Protein AF-A0A9P7EK29-F1 (afdb_monomer_lite)

Structure (mmCIF, N/CA/C/O backbone):
data_AF-A0A9P7EK29-F1
#
_entry.id   AF-A0A9P7EK29-F1
#
loop_
_atom_site.group_PDB
_atom_site.id
_atom_site.type_symbol
_atom_site.label_atom_id
_atom_site.label_alt_id
_atom_site.label_comp_id
_atom_site.label_asym_id
_atom_site.label_entity_id
_atom_site.label_seq_id
_atom_site.pdbx_PDB_ins_code
_atom_site.Cartn_x
_atom_site.Cartn_y
_atom_site.Cartn_z
_atom_site.occupancy
_atom_site.B_iso_or_equiv
_atom_site.auth_seq_id
_atom_site.auth_comp_id
_atom_site.auth_asym_id
_atom_site.auth_atom_id
_atom_site.pdbx_PDB_model_num
ATOM 1 N N . MET A 1 1 ? 14.711 21.650 -7.356 1.00 30.17 1 MET A N 1
ATOM 2 C CA . MET A 1 1 ? 13.418 21.129 -6.857 1.00 30.17 1 MET A CA 1
ATOM 3 C C . MET A 1 1 ? 13.188 19.731 -7.437 1.00 30.17 1 MET A C 1
ATOM 5 O O . MET A 1 1 ? 12.347 19.548 -8.303 1.00 30.17 1 MET A O 1
ATOM 9 N N . SER A 1 2 ? 13.983 18.740 -7.023 1.00 35.03 2 SER A N 1
ATOM 10 C CA . SER A 1 2 ? 13.909 17.362 -7.529 1.00 35.03 2 SER A CA 1
ATOM 11 C C . SER A 1 2 ? 13.158 16.483 -6.528 1.00 35.03 2 SER A C 1
ATOM 13 O O . SER A 1 2 ? 13.750 15.747 -5.744 1.00 35.03 2 SER A O 1
ATOM 15 N N . LYS A 1 3 ? 11.821 16.555 -6.537 1.00 47.59 3 LYS A N 1
ATOM 16 C CA . LYS A 1 3 ? 11.000 15.498 -5.932 1.00 47.59 3 LYS A CA 1
ATOM 17 C C . LYS A 1 3 ? 11.162 14.262 -6.822 1.00 47.59 3 LYS A C 1
ATOM 19 O O . LYS A 1 3 ? 10.427 14.113 -7.792 1.00 47.59 3 LYS A O 1
ATOM 24 N N . GLN A 1 4 ? 12.160 13.420 -6.548 1.00 52.75 4 GLN A N 1
ATOM 25 C CA . GLN A 1 4 ? 12.254 12.079 -7.134 1.00 52.75 4 GLN A CA 1
ATOM 26 C C . GLN A 1 4 ? 11.067 11.258 -6.611 1.00 52.75 4 GLN A C 1
ATOM 28 O O . GLN A 1 4 ? 11.141 10.563 -5.602 1.00 52.75 4 GLN A O 1
ATOM 33 N N . LEU A 1 5 ? 9.922 11.423 -7.265 1.00 54.75 5 LEU A N 1
ATOM 34 C CA . LEU A 1 5 ? 8.682 10.745 -6.938 1.00 54.75 5 LEU A CA 1
ATOM 35 C C . LEU A 1 5 ? 8.730 9.362 -7.593 1.00 54.75 5 LEU A C 1
ATOM 37 O O . LEU A 1 5 ? 8.378 9.197 -8.759 1.00 54.75 5 LEU A O 1
ATOM 41 N N . THR A 1 6 ? 9.215 8.352 -6.873 1.00 69.81 6 THR A N 1
ATOM 42 C CA . THR A 1 6 ? 9.016 6.973 -7.328 1.00 69.81 6 THR A CA 1
ATOM 43 C C . THR A 1 6 ? 7.530 6.630 -7.205 1.00 69.81 6 THR A C 1
ATOM 45 O O . THR A 1 6 ? 6.884 6.960 -6.209 1.00 69.81 6 THR A O 1
ATOM 48 N N . LEU A 1 7 ? 6.976 5.943 -8.212 1.00 72.19 7 LEU A N 1
ATOM 49 C CA . LEU A 1 7 ? 5.561 5.534 -8.244 1.00 72.19 7 LEU A CA 1
ATOM 50 C C . LEU A 1 7 ? 5.129 4.798 -6.959 1.00 72.19 7 LEU A C 1
ATOM 52 O O . LEU A 1 7 ? 3.979 4.883 -6.538 1.00 72.19 7 LEU A O 1
ATOM 56 N N . TYR A 1 8 ? 6.061 4.073 -6.338 1.00 77.44 8 TYR A N 1
ATOM 57 C CA . TYR A 1 8 ? 5.842 3.321 -5.105 1.00 77.44 8 TYR A CA 1
ATOM 58 C C . TYR A 1 8 ? 5.705 4.222 -3.875 1.00 77.44 8 TYR A C 1
ATOM 60 O O . TYR A 1 8 ? 4.784 4.033 -3.084 1.00 77.44 8 TYR A O 1
ATOM 68 N N . LEU A 1 9 ? 6.570 5.233 -3.738 1.00 81.69 9 LEU A N 1
ATOM 69 C CA . LEU A 1 9 ? 6.499 6.188 -2.631 1.00 81.69 9 LEU A CA 1
ATOM 70 C C . LEU A 1 9 ? 5.197 6.992 -2.682 1.00 81.69 9 LEU A C 1
ATOM 72 O O . LEU A 1 9 ? 4.578 7.238 -1.650 1.00 81.69 9 LEU A O 1
ATOM 76 N N . HIS A 1 10 ? 4.758 7.352 -3.889 1.00 86.12 10 HIS A N 1
ATOM 77 C CA . HIS A 1 10 ? 3.555 8.153 -4.070 1.00 86.12 10 HIS A CA 1
ATOM 78 C C . HIS A 1 10 ? 2.296 7.471 -3.518 1.00 86.12 10 HIS A C 1
ATOM 80 O O . HIS A 1 10 ? 1.472 8.127 -2.892 1.00 86.12 10 HIS A O 1
ATOM 86 N N . LYS A 1 11 ? 2.172 6.148 -3.678 1.00 88.38 11 LYS A N 1
ATOM 87 C CA . LYS A 1 11 ? 1.030 5.389 -3.144 1.00 88.38 11 LYS A CA 1
ATOM 88 C C . LYS A 1 11 ? 0.955 5.440 -1.619 1.00 88.38 11 LYS A C 1
ATOM 90 O O . LYS A 1 11 ? -0.120 5.648 -1.073 1.00 88.38 11 LYS A O 1
ATOM 95 N N . VAL A 1 12 ? 2.095 5.289 -0.946 1.00 90.25 12 VAL A N 1
ATOM 96 C CA . VAL A 1 12 ? 2.168 5.374 0.521 1.00 90.25 12 VAL A CA 1
ATOM 97 C C . VAL A 1 12 ? 1.872 6.796 0.992 1.00 90.25 12 VAL A C 1
ATOM 99 O O . VAL A 1 12 ? 1.115 6.981 1.937 1.00 90.25 12 VAL A O 1
ATOM 102 N N . GLN A 1 13 ? 2.418 7.807 0.309 1.00 90.44 13 GLN A N 1
ATOM 103 C CA . GLN A 1 13 ? 2.139 9.209 0.628 1.00 90.44 13 GLN A CA 1
ATOM 104 C C . GLN A 1 13 ? 0.653 9.543 0.505 1.00 90.44 13 GLN A C 1
ATOM 106 O O . GLN A 1 13 ? 0.118 10.199 1.389 1.00 90.44 13 GLN A O 1
ATOM 111 N N . LEU A 1 14 ? -0.010 9.077 -0.557 1.00 91.50 14 LEU A N 1
ATOM 112 C CA . LEU A 1 14 ? -1.449 9.265 -0.723 1.00 91.50 14 LEU A CA 1
ATOM 113 C C . LEU A 1 14 ? -2.229 8.608 0.416 1.00 91.50 14 LEU A C 1
ATOM 115 O O . LEU A 1 14 ? -3.045 9.276 1.030 1.00 91.50 14 LEU A O 1
ATOM 119 N N . ALA A 1 15 ? -1.931 7.353 0.760 1.00 92.44 15 ALA A N 1
ATOM 120 C CA . ALA A 1 15 ? -2.623 6.672 1.855 1.00 92.44 15 ALA A CA 1
ATOM 121 C C . ALA A 1 15 ? -2.450 7.386 3.207 1.00 92.44 15 ALA A C 1
ATOM 123 O O . ALA A 1 15 ? -3.406 7.512 3.962 1.00 92.44 15 ALA A O 1
ATOM 124 N N . LEU A 1 16 ? -1.251 7.901 3.496 1.00 93.25 16 LEU A N 1
ATOM 125 C CA . LEU A 1 16 ? -0.998 8.698 4.701 1.00 93.25 16 LEU A CA 1
ATOM 126 C C . LEU A 1 16 ? -1.795 10.009 4.709 1.00 93.25 16 LEU A C 1
ATOM 128 O O . LEU A 1 16 ? -2.278 10.419 5.760 1.00 93.25 16 LEU A O 1
ATOM 132 N N . ILE A 1 17 ? -1.930 10.662 3.551 1.00 93.00 17 ILE A N 1
ATOM 133 C CA . ILE A 1 17 ? -2.719 11.891 3.407 1.00 93.00 17 ILE A CA 1
ATOM 134 C C . ILE A 1 17 ? -4.213 11.598 3.598 1.00 93.00 17 ILE A C 1
ATOM 136 O O . ILE A 1 17 ? -4.850 12.282 4.391 1.00 93.00 17 ILE A O 1
ATOM 140 N N . GLU A 1 18 ? -4.750 10.575 2.929 1.00 92.94 18 GLU A N 1
ATOM 141 C CA . GLU A 1 18 ? -6.161 10.164 3.044 1.00 92.94 18 GLU A CA 1
ATOM 142 C C . GLU A 1 18 ? -6.510 9.725 4.474 1.00 92.94 18 GLU A C 1
ATOM 144 O O . GLU A 1 18 ? -7.561 10.079 5.000 1.00 92.94 18 GLU A O 1
ATOM 149 N N . ALA A 1 19 ? -5.591 9.039 5.161 1.00 93.81 19 ALA A N 1
ATOM 150 C CA . ALA A 1 19 ? -5.761 8.665 6.565 1.00 93.81 19 ALA A CA 1
ATOM 151 C C . ALA A 1 19 ? -5.554 9.814 7.561 1.00 93.81 19 ALA A C 1
ATOM 153 O O . ALA A 1 19 ? -5.660 9.594 8.768 1.00 93.81 19 ALA A O 1
ATOM 154 N N . ASN A 1 20 ? -5.227 11.022 7.087 1.00 92.38 20 ASN A N 1
ATOM 155 C CA . ASN A 1 20 ? -4.839 12.161 7.919 1.00 92.38 20 ASN A CA 1
ATOM 156 C C . ASN A 1 20 ? -3.740 11.797 8.944 1.00 92.38 20 ASN A C 1
ATOM 158 O O . ASN A 1 20 ? -3.720 12.268 10.084 1.00 92.38 20 ASN A O 1
ATOM 162 N N . ALA A 1 21 ? -2.831 10.909 8.540 1.00 91.12 21 ALA A N 1
ATOM 163 C CA . ALA A 1 21 ? -1.782 10.374 9.387 1.00 91.12 21 ALA A CA 1
ATOM 164 C C . ALA A 1 21 ? -0.601 11.359 9.452 1.00 91.12 21 ALA A C 1
ATOM 166 O O . ALA A 1 21 ? -0.096 11.785 8.408 1.00 91.12 21 ALA A O 1
ATOM 167 N N . PRO A 1 22 ? -0.092 11.709 10.647 1.00 89.00 22 PRO A N 1
ATOM 168 C CA . PRO A 1 22 ? 1.114 12.516 10.752 1.00 89.00 22 PRO A CA 1
ATOM 169 C C . PRO A 1 22 ? 2.320 11.705 10.268 1.00 89.00 22 PRO A C 1
ATOM 171 O O . PRO A 1 22 ? 2.622 10.637 10.799 1.00 89.00 22 PRO A O 1
ATOM 174 N N . TYR A 1 23 ? 3.048 12.221 9.278 1.00 87.62 23 TYR A N 1
ATOM 175 C CA . TYR A 1 23 ? 4.253 11.572 8.764 1.00 87.62 23 TYR A CA 1
ATOM 176 C C . TYR A 1 23 ? 5.374 12.572 8.492 1.00 87.62 23 TYR A C 1
ATOM 178 O O . TYR A 1 23 ? 5.148 13.755 8.235 1.00 87.62 23 TYR A O 1
ATOM 186 N N . ARG A 1 24 ? 6.613 12.071 8.510 1.00 84.19 24 ARG A N 1
ATOM 187 C CA . ARG A 1 24 ? 7.803 12.823 8.109 1.00 84.19 24 ARG A CA 1
ATOM 188 C C . ARG A 1 24 ? 8.472 12.123 6.932 1.00 84.19 24 ARG A C 1
ATOM 190 O O . ARG A 1 24 ? 8.912 10.984 7.046 1.00 84.19 24 ARG A O 1
ATOM 197 N N . GLY A 1 25 ? 8.528 12.808 5.793 1.00 79.19 25 GLY A N 1
ATOM 198 C CA . GLY A 1 25 ? 9.202 12.314 4.596 1.00 79.19 25 GLY A CA 1
ATOM 199 C C . GLY A 1 25 ? 10.670 12.727 4.568 1.00 79.19 25 GLY A C 1
ATOM 200 O O . GLY A 1 25 ? 10.975 13.908 4.716 1.00 79.19 25 GLY A O 1
ATOM 201 N N . TYR A 1 26 ? 11.560 11.770 4.313 1.00 79.06 26 TYR A N 1
ATOM 202 C CA . TYR A 1 26 ? 12.980 12.024 4.081 1.00 79.06 26 TYR A CA 1
ATOM 203 C C . TYR A 1 26 ? 13.314 11.702 2.619 1.00 79.06 26 TYR A C 1
ATOM 205 O O . TYR A 1 26 ? 13.181 10.545 2.210 1.00 79.06 26 TYR A O 1
ATOM 213 N N . PRO A 1 27 ? 13.693 12.696 1.798 1.00 71.69 27 PRO A N 1
ATOM 214 C CA . PRO A 1 27 ? 14.073 12.444 0.418 1.00 71.69 27 PRO A CA 1
ATOM 215 C C . PRO A 1 27 ? 15.410 11.701 0.383 1.00 71.69 27 PRO A C 1
ATOM 217 O O . PRO A 1 27 ? 16.402 12.156 0.947 1.00 71.69 27 PRO A O 1
ATOM 220 N N . ILE A 1 28 ? 15.435 10.559 -0.297 1.00 71.88 28 ILE A N 1
ATOM 221 C CA . ILE A 1 28 ? 16.651 9.779 -0.522 1.00 71.88 28 ILE A CA 1
ATOM 222 C C . ILE A 1 28 ? 17.008 9.912 -1.997 1.00 71.88 28 ILE A C 1
ATOM 224 O O . ILE A 1 28 ? 16.202 9.558 -2.856 1.00 71.88 28 ILE A O 1
ATOM 228 N N . ASP A 1 29 ? 18.213 10.398 -2.286 1.00 69.81 29 ASP A N 1
ATOM 229 C CA . ASP A 1 29 ? 18.754 10.361 -3.642 1.00 69.81 29 ASP A CA 1
ATOM 230 C C . ASP A 1 29 ? 19.221 8.937 -3.967 1.00 69.81 29 ASP A C 1
ATOM 232 O O . ASP A 1 29 ? 20.176 8.419 -3.379 1.00 69.81 29 ASP A O 1
ATOM 236 N N . LEU A 1 30 ? 18.507 8.291 -4.887 1.00 64.56 30 LEU A N 1
ATOM 237 C CA . LEU A 1 30 ? 18.776 6.914 -5.300 1.00 64.56 30 LEU A CA 1
ATOM 238 C C . LEU A 1 30 ? 19.910 6.813 -6.327 1.00 64.56 30 LEU A C 1
ATOM 240 O O . LEU A 1 30 ? 20.485 5.738 -6.484 1.00 64.56 30 LEU A O 1
ATOM 244 N N . VAL A 1 31 ? 20.242 7.908 -7.019 1.00 64.69 31 VAL A N 1
ATOM 245 C CA . VAL A 1 31 ? 21.271 7.914 -8.071 1.00 64.69 31 VAL A CA 1
ATOM 246 C C . VAL A 1 31 ? 22.658 7.851 -7.444 1.00 64.69 31 VAL A C 1
ATOM 248 O O . VAL A 1 31 ? 23.506 7.084 -7.889 1.00 64.69 31 VAL A O 1
ATOM 251 N N . ASN A 1 32 ? 22.864 8.603 -6.365 1.00 61.91 32 ASN A N 1
ATOM 252 C CA . ASN A 1 32 ? 24.152 8.673 -5.682 1.00 61.91 32 ASN A CA 1
ATOM 253 C C . ASN A 1 32 ? 24.434 7.445 -4.786 1.00 61.91 32 ASN A C 1
ATOM 255 O O . ASN A 1 32 ? 25.579 7.163 -4.453 1.00 61.91 32 ASN A O 1
ATOM 259 N N . ARG A 1 33 ? 23.399 6.689 -4.384 1.00 57.91 33 ARG A N 1
ATOM 260 C CA . ARG A 1 33 ? 23.538 5.587 -3.409 1.00 57.91 33 ARG A CA 1
ATOM 261 C C . ARG A 1 33 ? 23.774 4.198 -4.008 1.00 57.91 33 ARG A C 1
ATOM 263 O O . ARG A 1 33 ? 24.100 3.291 -3.251 1.00 57.91 33 ARG A O 1
ATOM 270 N N . GLY A 1 34 ? 23.639 4.030 -5.326 1.00 47.78 34 GLY A N 1
ATOM 271 C CA . GLY A 1 34 ? 23.692 2.717 -5.978 1.00 47.78 34 GLY A CA 1
ATOM 272 C C . GLY A 1 34 ? 22.517 1.808 -5.575 1.00 47.78 34 GLY A C 1
ATOM 273 O O . GLY A 1 34 ? 22.083 1.757 -4.426 1.00 47.78 34 GLY A O 1
ATOM 274 N N . LEU A 1 35 ? 21.946 1.076 -6.530 1.00 51.91 35 LEU A N 1
ATOM 275 C CA . LEU A 1 35 ? 20.936 0.050 -6.241 1.00 51.91 35 LEU A CA 1
ATOM 276 C C . LEU A 1 35 ? 21.642 -1.263 -5.843 1.00 51.91 35 LEU A C 1
ATOM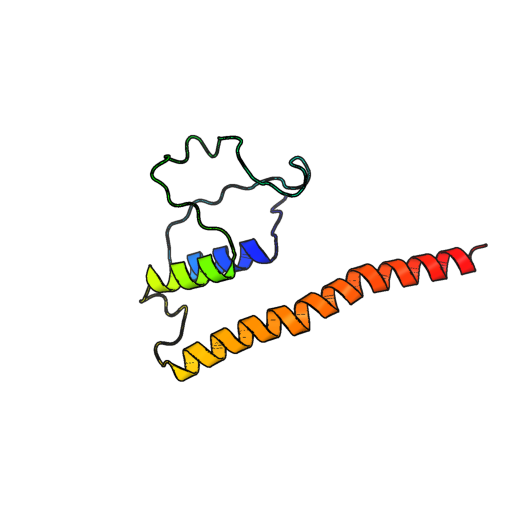 278 O O . LEU A 1 35 ? 22.621 -1.612 -6.501 1.00 51.91 35 LEU A O 1
ATOM 282 N N . PRO A 1 36 ? 21.153 -2.048 -4.860 1.00 50.22 36 PRO A N 1
ATOM 283 C CA . PRO A 1 36 ? 20.001 -1.829 -3.990 1.00 50.22 36 PRO A CA 1
ATOM 284 C C . PRO A 1 36 ? 20.448 -1.314 -2.612 1.00 50.22 36 PRO A C 1
ATOM 286 O O . PRO A 1 36 ? 21.377 -1.856 -2.018 1.00 50.22 36 PRO A O 1
ATOM 289 N N . ALA A 1 37 ? 19.751 -0.320 -2.059 1.00 55.22 37 ALA A N 1
ATOM 290 C CA . ALA A 1 37 ? 19.981 0.176 -0.702 1.00 55.22 37 ALA A CA 1
ATOM 291 C C . ALA A 1 37 ? 19.625 -0.894 0.359 1.00 55.22 37 ALA A C 1
ATOM 293 O O . ALA A 1 37 ? 18.596 -0.818 1.024 1.00 55.22 37 ALA A O 1
ATOM 294 N N . LYS A 1 38 ? 20.478 -1.911 0.522 1.00 47.19 38 LYS A N 1
ATOM 295 C CA . LYS A 1 38 ? 20.403 -2.958 1.553 1.00 47.19 38 LYS A CA 1
ATOM 296 C C . LYS A 1 38 ? 21.061 -2.496 2.866 1.00 47.19 38 LYS A C 1
ATOM 298 O O . LYS A 1 38 ? 21.778 -3.259 3.491 1.00 47.19 38 LYS A O 1
ATOM 303 N N . GLY A 1 39 ? 20.793 -1.251 3.275 1.00 46.84 39 GLY A N 1
ATOM 304 C CA . GLY A 1 39 ? 21.189 -0.646 4.561 1.00 46.84 39 GLY A CA 1
ATOM 305 C C . GLY A 1 39 ? 22.689 -0.685 4.928 1.00 46.84 39 GLY A C 1
ATOM 306 O O . GLY A 1 39 ? 23.509 -1.231 4.203 1.00 46.84 39 GLY A O 1
ATOM 307 N N . PRO A 1 40 ? 23.061 -0.146 6.099 1.00 54.56 40 PRO A N 1
ATOM 308 C CA . PRO A 1 40 ? 22.690 1.153 6.639 1.00 54.56 40 PRO A CA 1
ATOM 309 C C . PRO A 1 40 ? 23.729 2.226 6.239 1.00 54.56 40 PRO A C 1
ATOM 311 O O . PRO A 1 40 ? 24.914 1.959 6.104 1.00 54.56 40 PRO A O 1
ATOM 314 N N . SER A 1 41 ? 23.311 3.483 6.169 1.00 45.69 41 SER A N 1
ATOM 315 C CA . SER A 1 41 ? 24.133 4.549 6.743 1.00 45.69 41 SER A CA 1
ATOM 316 C C . SER A 1 41 ? 23.134 5.437 7.438 1.00 45.69 41 SER A C 1
ATOM 318 O O . SER A 1 41 ? 22.372 6.138 6.768 1.00 45.69 41 SER A O 1
ATOM 320 N N . ILE A 1 42 ? 23.065 5.256 8.758 1.00 51.69 42 ILE A N 1
ATOM 321 C CA . ILE A 1 42 ? 22.405 6.165 9.698 1.00 51.69 42 ILE A CA 1
ATOM 322 C C . ILE A 1 42 ? 22.836 7.564 9.258 1.00 51.69 42 ILE A C 1
ATOM 324 O O . ILE A 1 42 ? 24.024 7.800 9.045 1.00 51.69 42 ILE A O 1
ATOM 328 N N . ASP A 1 43 ? 21.899 8.316 8.691 1.00 49.91 43 ASP A N 1
ATOM 329 C CA . ASP A 1 43 ? 21.222 9.398 9.386 1.00 49.91 43 ASP A CA 1
ATOM 330 C C . ASP A 1 43 ? 19.966 9.832 8.568 1.00 49.91 43 ASP A C 1
ATOM 332 O O . ASP A 1 43 ? 20.077 10.280 7.419 1.00 49.91 43 ASP A O 1
ATOM 336 N N . PRO A 1 44 ? 18.762 9.482 9.070 1.00 57.81 44 PRO A N 1
ATOM 337 C CA . PRO A 1 44 ? 17.600 10.374 9.252 1.00 57.81 44 PRO A CA 1
ATOM 338 C C . PRO A 1 44 ? 17.470 10.781 10.744 1.00 57.81 44 PRO A C 1
ATOM 340 O O . PRO A 1 44 ? 16.465 10.542 11.415 1.00 57.81 44 PRO A O 1
ATOM 343 N N . GLU A 1 45 ? 18.585 11.351 11.190 1.00 51.78 45 GLU A N 1
ATOM 344 C CA . GLU A 1 45 ? 19.265 11.680 12.456 1.00 51.78 45 GLU A CA 1
ATOM 345 C C . GLU A 1 45 ? 19.541 10.595 13.495 1.00 51.78 45 GLU A C 1
ATOM 347 O O . GLU A 1 45 ? 20.704 10.349 13.795 1.00 51.78 45 GLU A O 1
ATOM 352 N N . ASP A 1 46 ? 18.565 9.834 13.967 1.00 56.69 46 ASP A N 1
ATOM 353 C CA . ASP A 1 46 ? 18.879 8.596 14.698 1.00 56.69 46 ASP A CA 1
ATOM 354 C C . ASP A 1 46 ? 17.611 7.747 14.765 1.00 56.69 46 ASP A C 1
ATOM 356 O O . ASP A 1 46 ? 16.803 7.901 15.689 1.00 56.69 46 ASP A O 1
ATOM 360 N N . PRO A 1 47 ? 17.319 6.924 13.739 1.00 61.41 47 PRO A N 1
ATOM 361 C CA . PRO A 1 47 ? 16.150 6.070 13.790 1.00 61.41 47 PRO A CA 1
ATOM 362 C C . PRO A 1 47 ? 16.365 5.081 14.932 1.00 61.41 47 PRO A C 1
ATOM 364 O O . PRO A 1 47 ? 17.118 4.118 14.782 1.00 61.41 47 PRO A O 1
ATOM 367 N N . SER A 1 48 ? 15.706 5.348 16.066 1.00 57.12 48 SER A N 1
ATOM 368 C CA . SER A 1 48 ? 15.776 4.533 17.277 1.00 57.12 48 SER A CA 1
ATOM 369 C C . SER A 1 48 ? 15.775 3.053 16.908 1.00 57.12 48 SER A C 1
ATOM 371 O O . SER A 1 48 ? 14.936 2.606 16.119 1.00 57.12 48 SER A O 1
ATOM 373 N N . SER A 1 49 ? 16.693 2.278 17.484 1.00 62.50 49 SER A N 1
ATOM 374 C CA . SER A 1 49 ? 16.748 0.820 17.308 1.00 62.50 49 SER A CA 1
ATOM 375 C C . SER A 1 49 ? 15.450 0.116 17.728 1.00 62.50 49 SER A C 1
ATOM 377 O O . SER A 1 49 ? 15.230 -1.032 17.354 1.00 62.50 49 SER A O 1
ATOM 379 N N . LEU A 1 50 ? 14.575 0.822 18.452 1.00 63.75 50 LEU A N 1
ATOM 380 C CA . LEU A 1 50 ? 13.235 0.392 18.841 1.00 63.75 50 LEU A CA 1
ATOM 381 C C . LEU A 1 50 ? 12.189 0.552 17.722 1.00 63.75 50 LEU A C 1
ATOM 383 O O . LEU A 1 50 ? 11.082 0.035 17.848 1.00 63.75 50 LEU A O 1
ATOM 387 N N . SER A 1 51 ? 12.502 1.265 16.635 1.00 74.50 51 SER A N 1
ATOM 388 C CA . SER A 1 51 ? 11.578 1.462 15.513 1.00 74.50 51 SER A CA 1
ATOM 389 C C . SER A 1 51 ? 11.514 0.227 14.608 1.00 74.50 51 SER A C 1
ATOM 391 O O . SER A 1 51 ? 12.528 -0.265 14.104 1.00 74.50 51 SER A O 1
ATOM 393 N N . ALA A 1 52 ? 10.298 -0.268 14.367 1.00 81.81 52 ALA A N 1
ATOM 394 C CA . ALA A 1 52 ? 10.065 -1.347 13.415 1.00 81.81 52 ALA A CA 1
ATOM 395 C C . ALA A 1 52 ? 10.275 -0.836 11.980 1.00 81.81 52 ALA A C 1
ATOM 397 O O . ALA A 1 52 ? 9.609 0.098 11.531 1.00 81.81 52 ALA A O 1
ATOM 398 N N . LYS A 1 53 ? 11.204 -1.456 11.245 1.00 83.44 53 LYS A N 1
ATOM 399 C CA . LYS A 1 53 ? 11.480 -1.126 9.840 1.00 83.44 53 LYS A CA 1
ATOM 400 C C . LYS A 1 53 ? 10.606 -1.989 8.940 1.00 83.44 53 LYS A C 1
ATOM 402 O O . LYS A 1 53 ? 10.822 -3.194 8.849 1.00 83.44 53 LYS A O 1
ATOM 407 N N . ILE A 1 54 ? 9.645 -1.364 8.268 1.00 83.19 54 ILE A N 1
ATOM 408 C CA . ILE A 1 54 ? 8.742 -2.037 7.331 1.00 83.19 54 ILE A CA 1
ATOM 409 C C . ILE A 1 54 ? 9.164 -1.683 5.906 1.00 83.19 54 ILE A C 1
ATOM 411 O O . ILE A 1 54 ? 9.373 -0.517 5.570 1.00 83.19 54 ILE A O 1
ATOM 415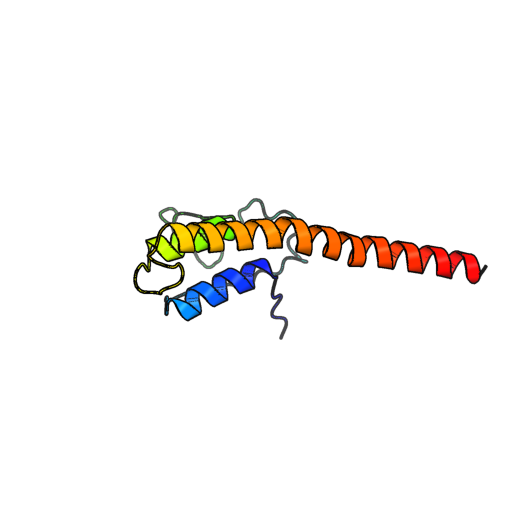 N N . THR A 1 55 ? 9.304 -2.706 5.070 1.00 80.62 55 THR A N 1
ATOM 416 C CA . THR A 1 55 ? 9.560 -2.585 3.632 1.00 80.62 55 THR A CA 1
ATOM 417 C C . THR A 1 55 ? 8.385 -3.170 2.854 1.00 80.62 55 THR A C 1
ATOM 419 O O . THR A 1 55 ? 7.502 -3.781 3.444 1.00 80.62 55 THR A O 1
ATOM 422 N N . GLU A 1 56 ? 8.400 -3.024 1.528 1.00 84.25 56 GLU A N 1
ATOM 423 C CA . GLU A 1 56 ? 7.320 -3.418 0.611 1.00 84.25 56 GLU A CA 1
ATOM 424 C C . GLU A 1 56 ? 6.071 -2.533 0.682 1.00 84.25 56 GLU A C 1
ATOM 426 O O . GLU A 1 56 ? 5.324 -2.499 1.654 1.00 84.25 56 GLU A O 1
ATOM 431 N N . MET A 1 57 ? 5.801 -1.836 -0.422 1.00 86.69 57 MET A N 1
ATOM 432 C CA . MET A 1 57 ? 4.723 -0.850 -0.521 1.00 86.69 57 MET A CA 1
ATOM 433 C C . MET A 1 57 ? 3.345 -1.424 -0.163 1.00 86.69 57 MET A C 1
ATOM 435 O O . MET A 1 57 ? 2.602 -0.785 0.570 1.00 86.69 57 MET A O 1
ATOM 439 N N . ASN A 1 58 ? 2.990 -2.611 -0.667 1.00 88.19 58 ASN A N 1
ATOM 440 C CA . ASN A 1 58 ? 1.676 -3.203 -0.385 1.00 88.19 58 ASN A CA 1
ATOM 441 C C . ASN A 1 58 ? 1.532 -3.598 1.091 1.00 88.19 58 ASN A C 1
ATOM 443 O O . ASN A 1 58 ? 0.449 -3.460 1.644 1.00 88.19 58 ASN A O 1
ATOM 447 N N . VAL A 1 59 ? 2.621 -4.036 1.730 1.00 91.00 59 VAL A N 1
ATOM 448 C CA . VAL A 1 59 ? 2.629 -4.364 3.163 1.00 91.00 59 VAL A CA 1
ATOM 449 C C . VAL A 1 59 ? 2.450 -3.096 3.992 1.00 91.00 59 VAL A C 1
ATOM 451 O O . VAL A 1 59 ? 1.660 -3.087 4.926 1.00 91.00 59 VAL A O 1
ATOM 454 N N . ILE A 1 60 ? 3.120 -2.005 3.610 1.00 91.88 60 ILE A N 1
ATOM 455 C CA . ILE A 1 60 ? 2.953 -0.699 4.262 1.00 91.88 60 ILE A CA 1
ATOM 456 C C . ILE A 1 60 ? 1.506 -0.202 4.132 1.00 91.88 60 ILE A C 1
ATOM 458 O O . ILE A 1 60 ? 0.964 0.322 5.096 1.00 91.88 60 ILE A O 1
ATOM 462 N N . LEU A 1 61 ? 0.866 -0.369 2.971 1.00 91.81 61 LEU A N 1
ATOM 463 C CA . LEU A 1 61 ? -0.528 0.049 2.778 1.00 91.81 61 LEU A CA 1
ATOM 464 C C . LEU A 1 61 ? -1.502 -0.735 3.668 1.00 91.81 61 LEU A C 1
ATOM 466 O O . LEU A 1 61 ? -2.352 -0.120 4.299 1.00 91.81 61 LEU A O 1
ATOM 470 N N . GLU A 1 62 ? -1.360 -2.059 3.756 1.00 92.19 62 GLU A N 1
ATOM 471 C CA . GLU A 1 62 ? -2.186 -2.882 4.657 1.00 92.19 62 GLU A CA 1
ATOM 472 C C . GLU A 1 62 ? -1.917 -2.524 6.130 1.00 92.19 62 GLU A C 1
ATOM 474 O O . GLU A 1 62 ? -2.849 -2.358 6.907 1.00 92.19 62 GLU A O 1
ATOM 479 N N . PHE A 1 63 ? -0.656 -2.272 6.498 1.00 93.56 63 PHE A N 1
ATOM 480 C CA . PHE A 1 63 ? -0.304 -1.802 7.841 1.00 93.56 63 PHE A CA 1
ATOM 481 C C . PHE A 1 63 ? -0.969 -0.462 8.198 1.00 93.56 63 PHE A C 1
ATOM 483 O O . PHE A 1 63 ? -1.395 -0.265 9.334 1.00 93.56 63 PHE A O 1
ATOM 490 N N . LEU A 1 64 ? -1.091 0.464 7.241 1.00 93.56 64 LEU A N 1
ATOM 491 C CA . LEU A 1 64 ? -1.805 1.724 7.464 1.00 93.56 64 LEU A CA 1
ATOM 492 C C . LEU A 1 64 ? -3.306 1.514 7.665 1.00 93.56 64 LEU A C 1
ATOM 494 O O . LEU A 1 64 ? -3.900 2.236 8.459 1.00 93.56 64 LEU A O 1
ATOM 498 N N . VAL A 1 65 ? -3.912 0.532 6.996 1.00 93.56 65 VAL A N 1
ATOM 499 C CA . VAL A 1 65 ? -5.320 0.180 7.232 1.00 93.56 65 VAL A CA 1
ATOM 500 C C . VAL A 1 65 ? -5.512 -0.315 8.665 1.00 93.56 65 VAL A C 1
ATOM 502 O O . VAL A 1 65 ? -6.453 0.111 9.330 1.00 93.56 65 VAL A O 1
ATOM 505 N N . ASP A 1 66 ? -4.600 -1.155 9.156 1.00 92.94 66 ASP A N 1
ATOM 506 C CA . ASP A 1 66 ? -4.657 -1.676 10.525 1.00 92.94 66 ASP A CA 1
ATOM 507 C C . ASP A 1 66 ? -4.444 -0.573 11.579 1.00 92.94 66 ASP A C 1
ATOM 509 O O . ASP A 1 66 ? -5.077 -0.590 12.635 1.00 92.94 66 ASP A O 1
ATOM 513 N N . LEU A 1 67 ? -3.569 0.402 11.300 1.00 94.25 67 LEU A N 1
ATOM 514 C CA . LEU A 1 67 ? -3.326 1.542 12.192 1.00 94.25 67 LEU A CA 1
ATOM 515 C C . LEU A 1 67 ? -4.455 2.577 12.187 1.00 94.25 67 LEU A C 1
ATOM 517 O O . LEU A 1 67 ? -4.710 3.208 13.213 1.00 94.25 67 LEU A O 1
ATOM 521 N N . TYR A 1 68 ? -5.101 2.776 11.039 1.00 94.25 68 TYR A N 1
ATOM 522 C CA . TYR A 1 68 ? -6.123 3.797 10.831 1.00 94.25 68 TYR A CA 1
ATOM 523 C C . TYR A 1 68 ? -7.420 3.160 10.311 1.00 94.25 68 TYR A C 1
ATOM 525 O O . TYR A 1 68 ? -7.828 3.440 9.183 1.00 94.25 68 TYR A O 1
ATOM 533 N N . PRO A 1 69 ? -8.120 2.334 11.108 1.00 90.62 69 PRO A N 1
ATOM 534 C CA . PRO A 1 69 ? -9.325 1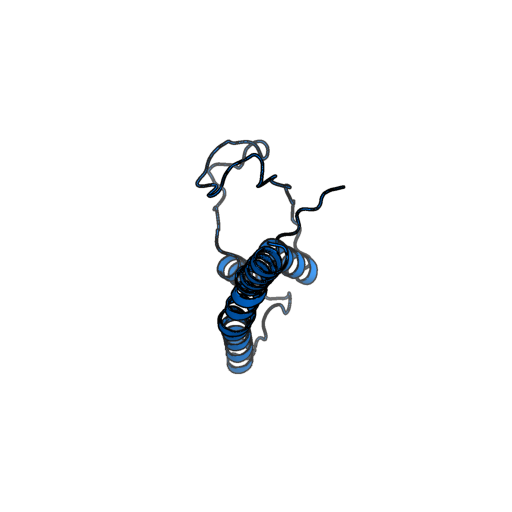.629 10.656 1.00 90.62 69 PRO A CA 1
ATOM 535 C C . PRO A 1 69 ? -10.479 2.569 10.257 1.00 90.62 69 PRO A C 1
ATOM 537 O O . PRO A 1 69 ? -11.373 2.174 9.506 1.00 90.62 69 PRO A O 1
ATOM 540 N N . ASP A 1 70 ? -10.444 3.822 10.720 1.00 91.62 70 ASP A N 1
ATOM 541 C CA . ASP A 1 70 ? -11.437 4.857 10.412 1.00 91.62 70 ASP A CA 1
ATOM 542 C C . ASP A 1 70 ? -11.123 5.660 9.137 1.00 91.62 70 ASP A C 1
ATOM 544 O O . ASP A 1 70 ? -11.945 6.459 8.703 1.00 91.62 70 ASP A O 1
ATOM 548 N N . SER A 1 71 ? -9.960 5.445 8.512 1.00 87.88 71 SER A N 1
ATOM 549 C CA . SER A 1 71 ? -9.505 6.192 7.323 1.00 87.88 71 SER A CA 1
ATOM 550 C C . SER A 1 71 ? -10.205 5.815 6.013 1.00 87.88 71 SER A C 1
ATOM 552 O O . SER A 1 71 ? -9.879 6.365 4.967 1.00 87.88 71 SER A O 1
ATOM 554 N N . GLU A 1 72 ? -11.110 4.832 6.044 1.00 90.44 72 GLU A N 1
ATOM 555 C CA . GLU A 1 72 ? -11.806 4.281 4.868 1.00 90.44 72 GLU A CA 1
ATOM 556 C C . GLU A 1 72 ? -10.876 3.839 3.714 1.00 90.44 72 GLU A C 1
ATOM 558 O O . GLU A 1 72 ? -11.332 3.591 2.598 1.00 90.44 72 GLU A O 1
ATOM 563 N N . LEU A 1 73 ? -9.575 3.649 3.990 1.00 92.06 73 LEU A N 1
ATOM 564 C CA . LEU A 1 73 ? -8.572 3.197 3.017 1.00 92.06 73 LEU A CA 1
ATOM 565 C C . LEU A 1 73 ? -8.920 1.840 2.389 1.00 92.06 73 LEU A C 1
ATOM 567 O O . LEU A 1 73 ? -8.543 1.564 1.247 1.00 92.06 73 LEU A O 1
ATOM 571 N N . LEU A 1 74 ? -9.638 0.991 3.130 1.00 93.56 74 LEU A N 1
ATOM 572 C CA . LEU A 1 74 ? -10.242 -0.231 2.620 1.00 93.56 74 LEU A CA 1
ATOM 573 C C . LEU A 1 74 ? -11.734 -0.299 2.978 1.00 93.56 74 LEU A C 1
ATOM 575 O O . LEU A 1 74 ? -12.131 0.092 4.078 1.00 93.56 74 LEU A O 1
ATOM 579 N N . PRO A 1 75 ? -12.571 -0.860 2.086 1.00 93.62 75 PRO A N 1
ATOM 580 C CA . PRO A 1 75 ? -13.963 -1.145 2.404 1.00 93.62 75 PRO A CA 1
ATOM 581 C C . PRO A 1 75 ? -14.087 -2.104 3.594 1.00 93.62 75 PRO A C 1
ATOM 583 O O . PRO A 1 75 ? -13.379 -3.108 3.666 1.00 93.62 75 PRO A O 1
ATOM 586 N N . LYS A 1 76 ? -15.056 -1.844 4.480 1.00 91.56 76 LYS A N 1
ATOM 587 C CA . LYS A 1 76 ? -15.358 -2.707 5.640 1.00 91.56 76 LYS A CA 1
ATOM 588 C C . LYS A 1 76 ? -15.982 -4.048 5.241 1.00 91.56 76 LYS A C 1
ATOM 590 O O . LYS A 1 76 ? -15.832 -5.039 5.948 1.00 91.56 76 LYS A O 1
ATOM 595 N N . ASP A 1 77 ? -16.689 -4.076 4.112 1.00 95.31 77 ASP A N 1
ATOM 596 C CA . ASP A 1 77 ? -17.268 -5.303 3.569 1.00 95.31 77 ASP A CA 1
ATOM 597 C C . ASP A 1 77 ? -16.159 -6.249 3.056 1.00 95.31 77 ASP A C 1
ATOM 599 O O . ASP A 1 77 ? -15.380 -5.849 2.180 1.00 95.31 77 ASP A O 1
ATOM 603 N N . PRO A 1 78 ? -16.092 -7.510 3.531 1.00 93.94 78 PRO A N 1
ATOM 604 C CA . PRO A 1 78 ? -15.027 -8.440 3.157 1.00 93.94 78 PRO A CA 1
ATOM 605 C C . PRO A 1 78 ? -14.938 -8.713 1.653 1.00 93.94 78 PRO A C 1
ATOM 607 O O . PRO A 1 78 ? -13.840 -8.861 1.112 1.00 93.94 78 PRO A O 1
ATOM 610 N N . VAL A 1 79 ? -16.077 -8.757 0.955 1.00 97.19 79 VAL A N 1
ATOM 611 C CA . VAL A 1 79 ? -16.110 -9.017 -0.492 1.00 97.19 79 VAL A CA 1
ATOM 612 C C . VAL A 1 79 ? -15.539 -7.825 -1.256 1.00 97.19 79 VAL A C 1
ATOM 614 O O . VAL A 1 79 ? -14.745 -7.988 -2.183 1.00 97.19 79 VAL A O 1
ATOM 617 N N . SER A 1 80 ? -15.908 -6.614 -0.854 1.00 96.12 80 SER A N 1
ATOM 618 C CA . SER A 1 80 ? -15.396 -5.374 -1.433 1.00 96.12 80 SER A CA 1
ATOM 619 C C . SER A 1 80 ? -13.902 -5.195 -1.157 1.00 96.12 80 SER A C 1
ATOM 621 O O . SER A 1 80 ? -13.151 -4.859 -2.072 1.00 96.12 80 SER A O 1
ATOM 623 N N . CYS A 1 81 ? -13.443 -5.523 0.052 1.00 93.62 81 CYS A N 1
ATOM 624 C CA . CYS A 1 81 ? -12.022 -5.566 0.391 1.00 93.62 81 CYS A CA 1
ATOM 625 C C . CYS A 1 81 ? -11.250 -6.545 -0.515 1.00 93.62 81 CYS A C 1
ATOM 627 O O . CYS A 1 81 ? -10.232 -6.183 -1.112 1.00 93.62 81 CYS A O 1
ATOM 629 N N . ALA A 1 82 ? -11.777 -7.759 -0.721 1.00 95.50 82 ALA A N 1
ATOM 630 C CA . ALA A 1 82 ? -11.176 -8.738 -1.627 1.00 95.50 82 ALA A CA 1
ATOM 631 C C . ALA A 1 82 ? -11.095 -8.229 -3.079 1.00 95.50 82 ALA A C 1
ATOM 633 O O . ALA A 1 82 ? -10.078 -8.433 -3.745 1.00 95.50 82 ALA A O 1
ATOM 634 N N . LYS A 1 83 ? -12.120 -7.515 -3.565 1.00 96.94 83 LYS A N 1
ATOM 635 C CA . LYS A 1 83 ? -12.109 -6.893 -4.902 1.00 96.94 83 LYS A CA 1
ATOM 636 C C . LYS A 1 83 ? -11.024 -5.825 -5.037 1.00 96.94 83 LYS A C 1
ATOM 638 O O . LYS A 1 83 ? -10.344 -5.799 -6.061 1.00 96.94 83 LYS A O 1
ATOM 643 N N . VAL A 1 84 ? -10.832 -4.977 -4.023 1.00 94.69 84 VAL A N 1
ATOM 644 C CA . VAL A 1 84 ? -9.763 -3.962 -4.031 1.00 94.69 84 VAL A CA 1
ATOM 645 C C . VAL A 1 84 ? -8.390 -4.633 -4.074 1.00 94.69 84 VAL A C 1
ATOM 647 O O . VAL A 1 84 ? -7.567 -4.291 -4.923 1.00 94.69 84 VAL A O 1
ATOM 650 N N . ARG A 1 85 ? -8.159 -5.649 -3.234 1.00 94.06 85 ARG A N 1
ATOM 651 C CA . ARG A 1 85 ? -6.904 -6.422 -3.234 1.00 94.06 85 ARG A CA 1
ATOM 652 C C . ARG A 1 85 ? -6.642 -7.091 -4.583 1.00 94.06 85 ARG A C 1
ATOM 654 O O . ARG A 1 85 ? -5.535 -6.996 -5.114 1.00 94.06 85 ARG A O 1
ATOM 661 N N . PHE A 1 86 ? -7.670 -7.695 -5.178 1.00 94.06 86 PHE A N 1
ATOM 662 C CA . PHE A 1 86 ? -7.582 -8.285 -6.513 1.00 94.06 86 PHE A CA 1
ATOM 663 C C . PHE A 1 86 ? -7.241 -7.238 -7.581 1.00 94.06 86 PHE A C 1
ATOM 665 O O . PHE A 1 86 ? -6.354 -7.457 -8.403 1.00 94.06 86 PHE A O 1
ATOM 672 N N . PHE A 1 87 ? -7.880 -6.067 -7.543 1.00 92.88 87 PHE A N 1
ATOM 673 C CA . PHE A 1 87 ? -7.584 -4.977 -8.470 1.00 92.88 87 PHE A CA 1
ATOM 674 C C . PHE A 1 87 ? -6.132 -4.489 -8.355 1.00 92.88 87 PHE A C 1
ATOM 676 O O . PHE A 1 87 ? -5.473 -4.268 -9.375 1.00 92.88 87 PHE A O 1
ATOM 683 N N . VAL A 1 88 ? -5.608 -4.349 -7.133 1.00 89.50 88 VAL A N 1
ATOM 684 C CA . VAL A 1 88 ? -4.209 -3.957 -6.891 1.00 89.50 88 VAL A CA 1
ATOM 685 C C . VAL A 1 88 ? -3.235 -4.989 -7.467 1.00 89.50 88 VAL A C 1
ATOM 687 O O . VAL A 1 88 ? -2.246 -4.604 -8.106 1.00 89.50 88 VAL A O 1
ATOM 690 N N . ASP A 1 89 ? -3.517 -6.280 -7.284 1.00 90.19 89 ASP A N 1
ATOM 691 C CA . ASP A 1 89 ? -2.705 -7.378 -7.815 1.00 90.19 89 ASP A CA 1
ATOM 692 C C . ASP A 1 89 ? -2.715 -7.400 -9.351 1.00 90.19 89 ASP A C 1
ATOM 694 O O . ASP A 1 89 ? -1.658 -7.334 -9.987 1.00 90.19 89 ASP A O 1
ATOM 698 N N . VAL A 1 90 ? -3.905 -7.373 -9.959 1.00 91.19 90 VAL A N 1
ATOM 699 C CA . VAL A 1 90 ? -4.081 -7.360 -11.419 1.00 91.19 90 VAL A CA 1
ATOM 700 C C . VAL A 1 90 ? -3.409 -6.140 -12.043 1.00 91.19 90 VAL A C 1
ATOM 702 O O . VAL A 1 90 ? -2.661 -6.279 -13.009 1.00 91.19 90 VAL A O 1
ATOM 705 N N . SER A 1 91 ? -3.597 -4.950 -11.468 1.00 86.44 91 SER A N 1
ATOM 706 C CA . SER A 1 91 ? -2.959 -3.721 -11.955 1.00 86.44 91 SER A CA 1
ATOM 707 C C . SER A 1 91 ? -1.434 -3.812 -11.891 1.00 86.44 91 SER A C 1
ATOM 709 O O . SER A 1 91 ? -0.725 -3.372 -12.798 1.00 86.44 91 SER A O 1
ATOM 711 N N . THR A 1 92 ? -0.899 -4.411 -10.827 1.00 81.31 92 THR A N 1
ATOM 712 C CA . THR A 1 92 ? 0.547 -4.591 -10.673 1.00 81.31 92 THR A CA 1
ATOM 713 C C . THR A 1 92 ? 1.097 -5.573 -11.706 1.00 81.31 92 THR A C 1
ATOM 715 O O . THR A 1 92 ? 2.131 -5.288 -12.305 1.00 81.31 92 THR A O 1
ATOM 718 N N . LYS A 1 93 ? 0.402 -6.683 -11.970 1.00 82.75 93 LYS A N 1
ATOM 719 C CA . LYS A 1 93 ? 0.854 -7.725 -12.906 1.00 82.75 93 LYS A CA 1
ATOM 720 C C . LYS A 1 93 ? 0.675 -7.336 -14.372 1.00 82.75 93 LYS A C 1
ATOM 722 O O . LYS A 1 93 ? 1.605 -7.466 -15.163 1.00 82.75 93 LYS A O 1
ATOM 727 N N . HIS A 1 94 ? -0.504 -6.841 -14.733 1.00 84.75 94 HIS A N 1
ATOM 728 C CA . HIS A 1 94 ? -0.914 -6.695 -16.131 1.00 84.75 94 HIS A CA 1
ATOM 729 C C . HIS A 1 94 ? -0.716 -5.294 -16.703 1.00 84.75 94 HIS A C 1
ATOM 731 O O . HIS A 1 94 ? -0.708 -5.147 -17.919 1.00 84.75 94 HIS A O 1
ATOM 737 N N . ILE A 1 95 ? -0.525 -4.269 -15.868 1.00 81.44 95 ILE A N 1
ATOM 738 C CA . ILE A 1 95 ? -0.254 -2.910 -16.360 1.00 81.44 95 ILE A CA 1
ATOM 739 C C . ILE A 1 95 ? 1.237 -2.608 -16.253 1.00 81.44 95 ILE A C 1
ATOM 741 O 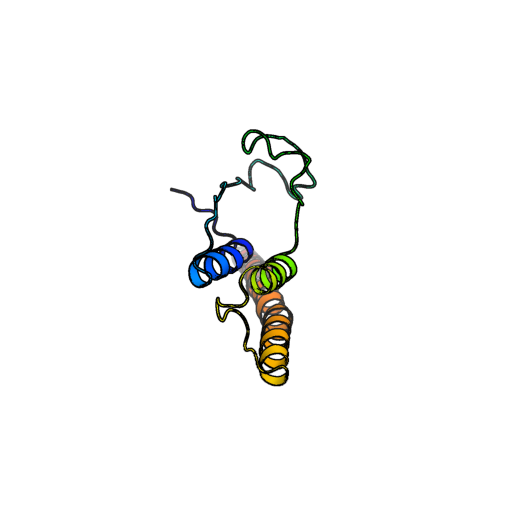O . ILE A 1 95 ? 1.858 -2.231 -17.244 1.00 81.44 95 ILE A O 1
ATOM 745 N N . LYS A 1 96 ? 1.850 -2.808 -15.078 1.00 72.19 96 LYS A N 1
ATOM 746 C CA . LYS A 1 96 ? 3.252 -2.405 -14.875 1.00 72.19 96 LYS A CA 1
ATOM 747 C C . LYS A 1 96 ? 4.239 -3.207 -15.717 1.00 72.19 96 LYS A C 1
ATOM 749 O O . LYS A 1 96 ? 5.134 -2.604 -16.296 1.00 72.19 96 LYS A O 1
ATOM 754 N N . GLY A 1 97 ? 4.091 -4.532 -15.770 1.00 75.94 97 GLY A N 1
ATOM 755 C CA . GLY A 1 97 ? 4.993 -5.403 -16.532 1.00 75.94 97 GLY A CA 1
ATOM 756 C C . GLY A 1 97 ? 4.999 -5.043 -18.021 1.00 75.94 97 GLY A C 1
ATOM 757 O O . GLY A 1 97 ? 6.044 -4.646 -18.537 1.00 75.94 97 GLY A O 1
ATOM 758 N N . PRO A 1 98 ? 3.834 -5.072 -18.692 1.00 80.69 98 PRO A N 1
ATOM 759 C CA . PRO A 1 98 ? 3.735 -4.688 -20.097 1.00 80.69 98 PRO A CA 1
ATOM 760 C C . PRO A 1 98 ? 4.133 -3.234 -20.378 1.00 80.69 98 PRO A C 1
ATOM 762 O O . PRO A 1 98 ? 4.772 -2.977 -21.393 1.00 80.69 98 PRO A O 1
ATOM 765 N N . LEU A 1 99 ? 3.819 -2.283 -19.487 1.00 78.38 99 LEU A N 1
ATOM 766 C CA . LEU A 1 99 ? 4.236 -0.886 -19.652 1.00 78.38 99 LEU A CA 1
ATOM 767 C C . LEU A 1 99 ? 5.758 -0.729 -19.562 1.00 78.38 99 LEU A C 1
ATOM 769 O O . LEU A 1 99 ? 6.348 -0.021 -20.373 1.00 78.38 99 LEU A O 1
ATOM 773 N N . TYR A 1 100 ? 6.400 -1.387 -18.595 1.00 76.19 100 TYR A N 1
ATOM 774 C CA . TYR A 1 100 ? 7.858 -1.391 -18.483 1.00 76.19 100 TYR A CA 1
ATOM 775 C C . TYR A 1 100 ? 8.500 -2.016 -19.724 1.00 76.19 100 TYR A C 1
ATOM 777 O O . TYR A 1 100 ? 9.416 -1.435 -20.305 1.00 76.19 100 TYR A O 1
ATOM 785 N N . ASP A 1 101 ? 7.974 -3.156 -20.172 1.00 79.31 101 ASP A N 1
ATOM 786 C CA . ASP A 1 101 ? 8.428 -3.819 -21.390 1.00 79.31 101 ASP A CA 1
ATOM 787 C C . ASP A 1 101 ? 8.277 -2.915 -22.615 1.00 79.31 101 ASP A C 1
ATOM 789 O O . ASP A 1 101 ? 9.217 -2.782 -23.395 1.00 79.31 101 ASP A O 1
ATOM 793 N N . PHE A 1 102 ? 7.143 -2.234 -22.763 1.00 79.56 102 PHE A N 1
ATOM 794 C CA . PHE A 1 102 ? 6.926 -1.280 -23.843 1.00 79.56 102 PHE A CA 1
ATOM 795 C C . PHE A 1 102 ? 7.924 -0.116 -23.796 1.00 79.56 102 PHE A C 1
ATOM 797 O O . PHE A 1 102 ? 8.588 0.168 -24.792 1.00 79.56 102 PHE A O 1
ATOM 804 N N . LEU A 1 103 ? 8.076 0.539 -22.642 1.00 81.62 103 LEU A N 1
ATOM 805 C CA . LEU A 1 103 ? 8.941 1.712 -22.502 1.00 81.62 103 LEU A CA 1
ATOM 806 C C . LEU A 1 103 ? 10.424 1.370 -22.664 1.00 81.62 103 LEU A C 1
ATOM 808 O O . LEU A 1 103 ? 11.161 2.134 -23.277 1.00 81.62 103 LEU A O 1
ATOM 812 N N . VAL A 1 104 ? 10.879 0.232 -22.142 1.00 77.62 104 VAL A N 1
ATOM 813 C CA . VAL A 1 104 ? 12.300 -0.137 -22.191 1.00 77.62 104 VAL A CA 1
ATOM 814 C C . VAL A 1 104 ? 12.625 -0.888 -23.477 1.00 77.62 104 VAL A C 1
ATOM 816 O O . VAL A 1 104 ? 13.515 -0.480 -24.223 1.00 77.62 104 VAL A O 1
ATOM 819 N N . LYS A 1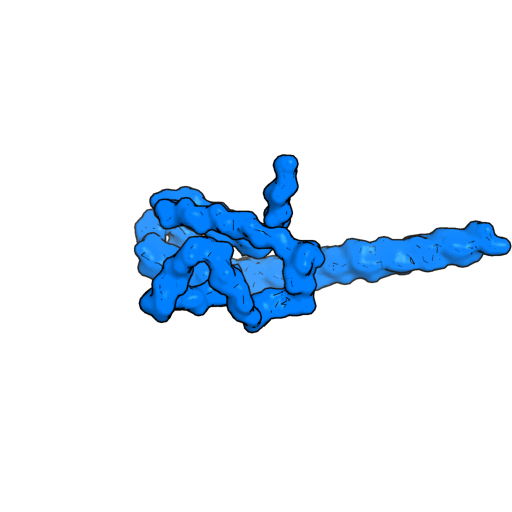 105 ? 11.899 -1.967 -23.790 1.00 73.00 105 LYS A N 1
ATOM 820 C CA . LYS A 1 105 ? 12.190 -2.782 -24.981 1.00 73.00 105 LYS A CA 1
ATOM 821 C C . LYS A 1 105 ? 11.742 -2.084 -26.262 1.00 73.00 105 LYS A C 1
ATOM 823 O O . LYS A 1 105 ? 12.451 -2.172 -27.265 1.00 73.00 105 LYS A O 1
ATOM 828 N N . GLY A 1 106 ? 10.617 -1.366 -26.241 1.00 72.44 106 GLY A N 1
ATOM 829 C CA . GLY A 1 106 ? 10.119 -0.625 -27.404 1.00 72.44 106 GLY A CA 1
ATOM 830 C C . GLY A 1 106 ? 11.070 0.492 -27.830 1.00 72.44 106 GLY A C 1
ATOM 831 O O . GLY A 1 106 ? 11.439 0.561 -29.001 1.00 72.44 106 GLY A O 1
ATOM 832 N N . VAL A 1 107 ? 11.561 1.297 -26.880 1.00 68.75 107 VAL A N 1
ATOM 833 C CA . VAL A 1 107 ? 12.521 2.382 -27.158 1.00 68.75 107 VAL A CA 1
ATOM 834 C C . VAL A 1 107 ? 13.858 1.834 -27.665 1.00 68.75 107 VAL A C 1
ATOM 836 O O . VAL A 1 107 ? 14.377 2.327 -28.665 1.00 68.75 107 VAL A O 1
ATOM 839 N N . ILE A 1 108 ? 14.393 0.769 -27.055 1.00 65.88 108 ILE A N 1
ATOM 840 C CA . ILE A 1 108 ? 15.647 0.137 -27.511 1.00 65.88 108 ILE A CA 1
ATOM 841 C C . ILE A 1 108 ? 15.506 -0.430 -28.931 1.00 65.88 108 ILE A C 1
ATOM 843 O O . ILE A 1 108 ? 16.418 -0.291 -29.748 1.00 65.88 108 ILE A O 1
ATOM 847 N N . THR A 1 109 ? 14.369 -1.056 -29.240 1.00 64.06 109 THR A N 1
ATOM 848 C CA . THR A 1 109 ? 14.100 -1.625 -30.570 1.00 64.06 109 THR A CA 1
ATOM 849 C C . THR A 1 109 ? 13.999 -0.527 -31.629 1.00 64.06 109 THR A C 1
ATOM 851 O O . THR A 1 109 ? 14.603 -0.652 -32.694 1.00 64.06 109 THR A O 1
ATOM 854 N N . TYR A 1 110 ? 13.318 0.582 -31.321 1.00 64.94 110 TYR A N 1
ATOM 855 C CA . TYR A 1 110 ? 13.221 1.740 -32.215 1.00 64.94 110 TYR A CA 1
ATOM 856 C C . TYR A 1 110 ? 14.586 2.391 -32.481 1.00 64.94 110 TYR A C 1
ATOM 858 O O . TYR A 1 110 ? 14.920 2.666 -33.632 1.00 64.94 110 TYR A O 1
ATOM 866 N N . PHE A 1 111 ? 15.410 2.582 -31.444 1.00 65.69 111 PHE A N 1
ATOM 867 C CA . PHE A 1 111 ? 16.758 3.146 -31.590 1.00 65.69 111 PHE A CA 1
ATOM 868 C C . PHE A 1 111 ? 17.691 2.247 -32.410 1.00 65.69 111 PHE A C 1
ATOM 870 O O . PHE A 1 111 ? 18.428 2.744 -33.261 1.00 65.69 111 PHE A O 1
ATOM 877 N N . LYS A 1 112 ? 17.637 0.923 -32.211 1.00 63.06 112 LYS A N 1
ATOM 878 C CA . LYS A 1 112 ? 18.398 -0.033 -33.032 1.00 63.06 112 LYS A CA 1
ATOM 879 C C . LYS A 1 112 ? 17.967 0.006 -34.499 1.00 63.06 112 LYS A C 1
ATOM 881 O O . LYS A 1 112 ? 18.823 0.050 -35.375 1.00 63.06 112 LYS A O 1
ATO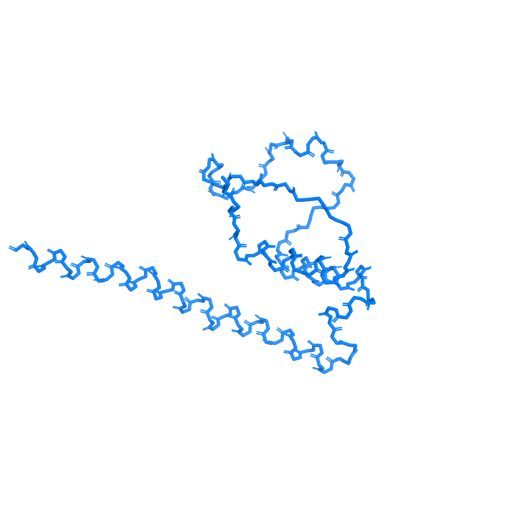M 886 N N . ALA A 1 113 ? 16.662 0.031 -34.771 1.00 66.19 113 ALA A N 1
ATOM 887 C CA . ALA A 1 113 ? 16.138 0.110 -36.135 1.00 66.19 113 ALA A CA 1
ATOM 888 C C . ALA A 1 113 ? 16.482 1.442 -36.830 1.00 66.19 113 ALA A C 1
ATOM 890 O O . ALA A 1 113 ? 16.740 1.458 -38.032 1.00 66.19 113 ALA A O 1
ATOM 891 N N . PHE A 1 114 ? 16.513 2.550 -36.084 1.00 70.31 114 PHE A N 1
ATOM 892 C CA . PHE A 1 114 ? 16.935 3.853 -36.595 1.00 70.31 114 PHE A CA 1
ATOM 893 C C . PHE A 1 114 ? 18.430 3.879 -36.940 1.00 70.31 114 PHE A C 1
ATOM 895 O O . PHE A 1 114 ? 18.783 4.309 -38.031 1.00 70.31 114 PHE A O 1
ATOM 902 N N . LEU A 1 115 ? 19.302 3.354 -36.071 1.00 67.94 115 LEU A N 1
ATOM 903 C CA . LEU A 1 115 ? 20.748 3.306 -36.331 1.00 67.94 115 LEU A CA 1
ATOM 904 C C . LEU A 1 115 ? 21.106 2.458 -37.559 1.00 67.94 115 LEU A C 1
ATOM 906 O O . LEU A 1 115 ? 21.967 2.860 -38.331 1.00 67.94 115 LEU A O 1
ATOM 910 N N . VAL A 1 116 ? 20.406 1.342 -37.786 1.00 68.81 116 VAL A N 1
ATOM 911 C CA . VAL A 1 116 ? 20.596 0.515 -38.995 1.00 68.81 116 VAL A CA 1
ATOM 912 C C . VAL A 1 116 ? 20.132 1.227 -40.275 1.00 68.81 116 VAL A C 1
ATOM 914 O O . VAL A 1 116 ? 20.607 0.898 -41.352 1.00 68.81 116 VAL A O 1
ATOM 917 N N . ARG A 1 117 ? 19.225 2.210 -40.191 1.00 62.59 117 ARG A N 1
ATOM 918 C CA . ARG A 1 117 ? 18.753 2.983 -41.358 1.00 62.59 117 ARG A CA 1
ATOM 919 C C . ARG A 1 117 ? 19.618 4.197 -41.715 1.00 62.59 117 ARG A C 1
ATOM 921 O O . ARG A 1 117 ? 19.373 4.796 -42.756 1.00 62.59 117 ARG A O 1
ATOM 928 N N . VAL A 1 118 ? 20.552 4.597 -40.851 1.00 66.62 118 VAL A N 1
ATOM 929 C CA . VAL A 1 118 ? 21.404 5.792 -41.036 1.00 66.62 118 VAL A CA 1
ATOM 930 C C . VAL A 1 118 ? 22.850 5.411 -41.417 1.00 66.62 118 VAL A C 1
ATOM 932 O O . VAL A 1 118 ? 23.684 6.290 -41.617 1.00 66.62 118 VAL A O 1
ATOM 935 N N . GLN A 1 119 ? 23.141 4.112 -41.556 1.00 52.81 119 GLN A N 1
ATOM 936 C CA . GLN A 1 119 ? 24.371 3.571 -42.152 1.00 52.81 119 GLN A CA 1
ATOM 937 C C . GLN A 1 119 ? 24.121 3.135 -43.594 1.00 52.81 119 GLN A C 1
ATOM 939 O O . GLN A 1 119 ? 25.061 3.284 -44.403 1.00 52.81 119 GLN A O 1
#

pLDDT: mean 76.98, std 16.06, range [30.17, 97.19]

InterPro domains:
  IPR036249 Thioredoxin-like superfamily [SSF52833] (8-93)

Sequence (119 aa):
MSKQLTLYLHKVQLALIEANAPYRGYPIDLVNRGLPAKGPSIDPEDPSSLSAKITEMNVILEFLVDLYPDSELLPKDPVSCAKVRFFVDVSTKHIKGPLYDFLVKGVITYFKAFLVRVQ

Radius of gyration: 19.42 Å; chains: 1; bounding box: 42×30×61 Å

Secondary structure (DSSP, 8-state):
------HHHHHHHHHHHHTT---------HHHH-S---S----SS---TTS-----HHHHHHHHHHH-TTS-SS-SSHHHHHHHHHHHHHHIIIIIHHHHHIIIIIHHHHHHHHHHH--

Organism: NCBI:txid48587

Foldseek 3Di:
DDPVDDVLVVLLVVLCVLLVHDDDDDDDDDVVPDPDCPDDDDDVDHPPPPDDDDDDSVVSLVVSCVVRVPSPSADPDPVRNVVVVVVVVCCVPPPVVVVCCCVVVVVVVVVVVVVVVVD